Protein AF-A0A392NC22-F1 (afdb_monomer_lite)

Radius of gyration: 13.47 Å; chains: 1; bounding box: 29×34×25 Å

InterPro domains:
  IPR012317 Poly(ADP-ribose) polymerase, catalytic domain [PF00644] (1-60)
  IPR012317 Poly(ADP-ribose) polymerase, catalytic domain [PS51059] (1-60)
  IPR050800 ADP-ribosyltransferase diphtheria toxin-like [PTHR10459] (1-60)

Sequence (60 aa):
MDKPPQGKHSTKGLGKKMPLESEYVKWRDDVVVPCGKPVSSNVKASELMYNEYIVYNTAQ

Structure (mmCIF, N/CA/C/O backbone):
data_AF-A0A392NC22-F1
#
_entry.id   AF-A0A392NC22-F1
#
loop_
_atom_site.group_PDB
_atom_site.id
_atom_site.type_symbol
_atom_site.label_atom_id
_atom_site.label_alt_id
_atom_site.label_comp_id
_atom_site.label_asym_id
_atom_site.label_entity_id
_atom_site.label_seq_id
_atom_site.pdbx_PDB_ins_code
_atom_site.Cartn_x
_atom_site.Cartn_y
_atom_site.Cartn_z
_atom_site.occupancy
_atom_site.B_iso_or_equiv
_atom_site.auth_seq_id
_atom_site.auth_comp_id
_atom_site.auth_asym_id
_atom_site.auth_atom_id
_atom_site.pdbx_PDB_model_num
ATOM 1 N N . MET A 1 1 ? 2.801 -19.008 -0.467 1.00 69.06 1 MET A N 1
ATOM 2 C CA . MET A 1 1 ? 3.160 -18.708 0.935 1.00 69.06 1 MET A CA 1
ATOM 3 C C . MET A 1 1 ? 1.856 -18.719 1.694 1.00 69.06 1 MET A C 1
ATOM 5 O O . MET A 1 1 ? 0.974 -17.962 1.316 1.00 69.06 1 MET A O 1
ATOM 9 N N . ASP A 1 2 ? 1.726 -19.577 2.700 1.00 81.88 2 ASP A N 1
ATOM 10 C CA . ASP A 1 2 ? 0.414 -19.826 3.317 1.00 81.88 2 ASP A CA 1
ATOM 11 C C . ASP A 1 2 ? 0.197 -18.992 4.588 1.00 81.88 2 ASP A C 1
ATOM 13 O O . ASP A 1 2 ? -0.935 -18.817 5.029 1.00 81.88 2 ASP A O 1
ATOM 17 N N . LYS A 1 3 ? 1.280 -18.456 5.177 1.00 86.69 3 LYS A N 1
ATOM 18 C CA . LYS A 1 3 ? 1.259 -17.551 6.336 1.00 86.69 3 LYS A CA 1
ATOM 19 C C . LYS A 1 3 ? 2.402 -16.530 6.261 1.00 86.69 3 LYS A C 1
ATOM 21 O O . LYS A 1 3 ? 3.488 -16.886 5.796 1.00 86.69 3 LYS A O 1
ATOM 26 N N . PRO A 1 4 ? 2.191 -15.288 6.734 1.00 93.31 4 PRO A N 1
ATOM 27 C CA . PRO A 1 4 ? 3.240 -14.277 6.786 1.00 93.31 4 PRO A CA 1
ATOM 28 C C . PRO A 1 4 ? 4.265 -14.592 7.898 1.00 93.31 4 PRO A C 1
ATOM 30 O O . PRO A 1 4 ? 4.000 -15.433 8.763 1.00 93.31 4 PRO A O 1
ATOM 33 N N . PRO A 1 5 ? 5.434 -13.919 7.912 1.00 95.56 5 PRO A N 1
ATOM 34 C CA . PRO A 1 5 ? 6.414 -14.051 8.991 1.00 95.56 5 PRO A CA 1
ATOM 35 C C . PRO A 1 5 ? 5.815 -13.777 10.378 1.00 95.56 5 PRO A C 1
ATOM 37 O O . PRO A 1 5 ? 4.835 -13.042 10.512 1.00 95.56 5 PRO A O 1
ATOM 40 N N . GLN A 1 6 ? 6.439 -14.325 11.424 1.00 95.94 6 GLN A N 1
ATOM 41 C CA . GLN A 1 6 ? 5.980 -14.141 12.802 1.00 95.94 6 GLN A CA 1
ATOM 42 C C . GLN A 1 6 ? 5.826 -12.649 13.152 1.00 95.94 6 GLN A C 1
ATOM 44 O O . GLN A 1 6 ? 6.708 -11.834 12.878 1.00 95.94 6 GLN A O 1
ATOM 49 N N . GLY A 1 7 ? 4.686 -12.295 13.755 1.00 96.19 7 GLY A N 1
ATOM 50 C CA . GLY A 1 7 ? 4.357 -10.913 14.124 1.00 96.19 7 GLY A CA 1
ATOM 51 C C . GLY A 1 7 ? 3.821 -10.046 12.978 1.00 96.19 7 GLY A C 1
ATOM 52 O O . GLY A 1 7 ? 3.704 -8.833 13.139 1.00 96.19 7 GLY A O 1
ATOM 53 N N . LYS A 1 8 ? 3.503 -10.632 11.817 1.00 96.88 8 LYS A N 1
ATOM 54 C CA . LYS A 1 8 ? 2.838 -9.950 10.698 1.00 96.88 8 LYS A CA 1
ATOM 55 C C . LYS A 1 8 ? 1.457 -10.553 10.447 1.00 96.88 8 LYS A C 1
ATOM 57 O O . LYS A 1 8 ? 1.255 -11.746 10.635 1.00 96.88 8 LYS A O 1
ATOM 62 N N . HIS A 1 9 ? 0.519 -9.719 10.000 1.00 95.81 9 HIS A N 1
ATOM 63 C CA . HIS A 1 9 ? -0.868 -10.123 9.721 1.00 95.81 9 HIS A CA 1
ATOM 64 C C . HIS A 1 9 ? -1.190 -10.161 8.221 1.00 95.81 9 HIS A C 1
ATOM 66 O O . HIS A 1 9 ? -2.126 -10.825 7.793 1.00 95.81 9 HIS A O 1
ATOM 72 N N . SER A 1 10 ? -0.407 -9.458 7.409 1.00 96.88 10 SER A N 1
ATOM 73 C CA . SER A 1 10 ? -0.645 -9.285 5.979 1.00 96.88 10 SER A CA 1
ATOM 74 C C . SER A 1 10 ? 0.664 -9.022 5.240 1.00 96.88 10 SER A C 1
ATOM 76 O O . SER A 1 10 ? 1.728 -8.840 5.847 1.00 96.88 10 SER A O 1
ATOM 78 N N . THR A 1 11 ? 0.579 -8.992 3.915 1.00 96.81 11 THR A N 1
ATOM 79 C CA . THR A 1 11 ? 1.660 -8.565 3.030 1.00 96.81 11 THR A CA 1
ATOM 80 C C . THR A 1 11 ? 1.227 -7.312 2.283 1.00 96.81 11 THR A C 1
ATOM 82 O O . THR A 1 11 ? 0.119 -7.252 1.757 1.00 96.81 11 THR A O 1
ATOM 85 N N . LYS A 1 12 ? 2.123 -6.324 2.210 1.00 96.81 12 LYS A N 1
ATOM 86 C CA . LYS A 1 12 ? 2.000 -5.188 1.298 1.00 96.81 12 LYS A CA 1
ATOM 87 C C . LYS A 1 12 ? 3.031 -5.348 0.186 1.00 96.81 12 LYS A C 1
ATOM 89 O O . LYS A 1 12 ? 4.227 -5.201 0.439 1.00 96.81 12 LYS A O 1
ATOM 94 N N . GLY A 1 13 ? 2.569 -5.647 -1.022 1.00 97.19 13 GLY A N 1
ATOM 95 C CA . GLY A 1 13 ? 3.381 -5.547 -2.229 1.00 97.19 13 GLY A CA 1
ATOM 96 C C . GLY A 1 13 ? 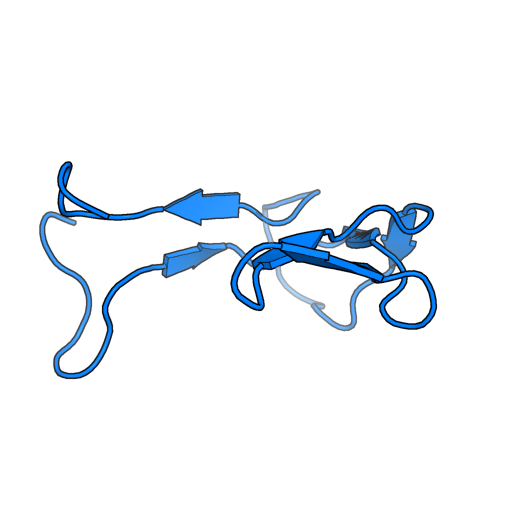3.659 -4.074 -2.513 1.00 97.19 13 GLY A C 1
ATOM 97 O O . GLY A 1 13 ? 2.728 -3.274 -2.586 1.00 97.19 13 GLY A O 1
ATOM 98 N N . LEU A 1 14 ? 4.933 -3.697 -2.606 1.00 97.88 14 LEU A N 1
ATOM 99 C CA . LEU A 1 14 ? 5.347 -2.307 -2.790 1.00 97.88 14 LEU A CA 1
ATOM 100 C C . LEU A 1 14 ? 5.467 -1.981 -4.281 1.00 97.88 14 LEU A C 1
ATOM 102 O O . LEU A 1 14 ? 6.413 -2.409 -4.942 1.00 97.88 14 LEU A O 1
ATOM 106 N N . GLY A 1 15 ? 4.509 -1.219 -4.804 1.00 98.12 15 GLY A N 1
ATOM 107 C CA . GLY A 1 15 ? 4.492 -0.772 -6.193 1.00 98.12 15 GLY A CA 1
ATOM 108 C C . GLY A 1 15 ? 5.289 0.506 -6.437 1.00 98.12 15 GLY A C 1
ATOM 109 O O . GLY A 1 15 ? 5.583 1.273 -5.516 1.00 98.12 15 GLY A O 1
ATOM 110 N N . LYS A 1 16 ? 5.594 0.771 -7.710 1.00 98.12 16 LYS A N 1
ATOM 111 C CA . LYS A 1 16 ? 6.234 2.016 -8.181 1.00 98.12 16 LYS A CA 1
ATOM 112 C C . LYS A 1 16 ? 5.329 3.251 -8.070 1.00 98.12 16 LYS A C 1
ATOM 114 O O . LYS A 1 16 ? 5.821 4.380 -8.074 1.00 98.12 16 LYS A O 1
ATOM 119 N N . LYS A 1 17 ? 4.012 3.059 -7.983 1.00 97.88 17 LYS A N 1
ATOM 120 C CA . LYS A 1 17 ? 3.004 4.106 -7.786 1.00 97.88 17 LYS A CA 1
ATOM 121 C C . LYS A 1 17 ? 2.208 3.862 -6.508 1.00 97.88 17 LYS A C 1
ATOM 123 O O . LYS A 1 17 ? 1.862 2.727 -6.180 1.00 97.88 17 LYS A O 1
ATOM 128 N N . MET A 1 18 ? 1.882 4.944 -5.812 1.00 98.19 18 MET A N 1
ATOM 129 C CA . MET A 1 18 ? 1.044 4.940 -4.613 1.00 98.19 18 MET A CA 1
ATOM 130 C C . MET A 1 18 ? 0.124 6.169 -4.587 1.00 98.19 18 MET A C 1
ATOM 132 O O . MET A 1 18 ? 0.459 7.169 -5.220 1.00 98.19 18 MET A O 1
ATOM 136 N N . PRO A 1 19 ? -1.019 6.126 -3.887 1.00 98.44 19 PRO A N 1
ATOM 137 C CA . PRO A 1 19 ? -1.848 7.311 -3.677 1.00 98.44 19 PRO A CA 1
ATOM 138 C C . PRO A 1 19 ? -1.112 8.349 -2.813 1.00 98.44 19 PRO A C 1
ATOM 140 O O . PRO A 1 19 ? -0.325 7.981 -1.939 1.00 98.44 19 PRO A O 1
ATOM 143 N N . LEU A 1 20 ? -1.343 9.639 -3.058 1.00 98.12 20 LEU A N 1
ATOM 144 C CA . LEU A 1 20 ? -0.731 10.719 -2.281 1.00 98.12 20 LEU A CA 1
ATOM 145 C C . LEU A 1 20 ? -1.225 10.705 -0.822 1.00 98.12 20 LEU A C 1
ATOM 147 O O . LEU A 1 20 ? -2.413 10.886 -0.568 1.00 98.12 20 LEU A O 1
ATOM 151 N N . GLU A 1 21 ? -0.314 10.522 0.139 1.00 97.12 21 GLU A N 1
ATOM 152 C CA . GLU A 1 21 ? -0.662 10.324 1.560 1.00 97.12 21 GLU A CA 1
ATOM 153 C C . GLU A 1 21 ? -1.346 11.527 2.213 1.00 97.12 21 GLU A C 1
ATOM 155 O O . GLU A 1 21 ? -2.223 11.349 3.055 1.00 97.12 21 GLU A O 1
ATOM 160 N N . SER A 1 22 ? -1.013 12.754 1.801 1.00 97.69 22 SER A N 1
ATOM 161 C CA . SER A 1 22 ? -1.661 13.965 2.324 1.00 97.69 22 SER A CA 1
ATOM 162 C C . SER A 1 22 ? -3.140 14.082 1.941 1.00 97.69 22 SER A C 1
ATOM 164 O O . SER A 1 22 ? -3.845 14.918 2.496 1.00 97.69 22 SER A O 1
ATOM 166 N N . GLU A 1 23 ? -3.604 13.276 0.984 1.00 98.31 23 GLU A N 1
ATOM 167 C CA . GLU A 1 23 ? -4.999 13.213 0.536 1.00 98.31 23 GLU A CA 1
ATOM 168 C C . GLU A 1 23 ? -5.742 12.000 1.128 1.00 98.31 23 GLU A C 1
ATOM 170 O O . GLU A 1 23 ? -6.867 11.705 0.725 1.00 98.31 23 GLU A O 1
ATOM 175 N N . TYR A 1 24 ? -5.132 11.267 2.068 1.00 97.94 24 TYR A N 1
ATOM 176 C CA . TYR A 1 24 ? -5.812 10.175 2.761 1.00 97.94 24 TYR A CA 1
ATOM 177 C C . TYR A 1 24 ? -6.863 10.748 3.702 1.00 97.94 24 TYR A C 1
ATOM 179 O O . TYR A 1 24 ? -6.619 11.720 4.418 1.00 97.94 24 TYR A O 1
ATOM 187 N N . VAL A 1 25 ? -8.021 10.099 3.751 1.00 97.50 25 VAL A N 1
ATOM 188 C CA . VAL A 1 25 ? -9.099 10.491 4.659 1.00 97.50 25 VAL A CA 1
ATOM 189 C C . VAL A 1 25 ? -9.333 9.403 5.693 1.00 97.50 25 VAL A C 1
ATOM 191 O O . VAL A 1 25 ? -9.268 8.210 5.389 1.00 97.50 25 VAL A O 1
ATOM 194 N N . LYS A 1 26 ? -9.622 9.817 6.928 1.00 97.19 26 LYS A N 1
ATOM 195 C CA . LYS A 1 26 ? -10.197 8.923 7.931 1.00 97.19 26 LYS A CA 1
ATOM 196 C C . LYS A 1 26 ? -11.693 8.813 7.674 1.00 97.19 26 LYS A C 1
ATOM 198 O O . LYS A 1 26 ? -12.401 9.818 7.646 1.00 97.19 26 LYS A O 1
ATOM 203 N N . TRP A 1 27 ? -12.148 7.592 7.473 1.00 95.50 27 TRP A N 1
ATOM 204 C CA . TRP A 1 27 ? -13.548 7.217 7.413 1.00 95.50 27 TRP A CA 1
ATOM 205 C C . TRP A 1 27 ? -13.970 6.633 8.771 1.00 95.50 27 TRP A C 1
ATOM 207 O O . TRP A 1 27 ? -13.219 6.672 9.744 1.00 95.50 27 TRP A O 1
ATOM 217 N N . ARG A 1 28 ? -15.203 6.134 8.853 1.00 95.50 28 ARG A N 1
ATOM 218 C CA . ARG A 1 28 ? -15.777 5.478 10.039 1.00 95.50 28 ARG A CA 1
ATOM 219 C C . 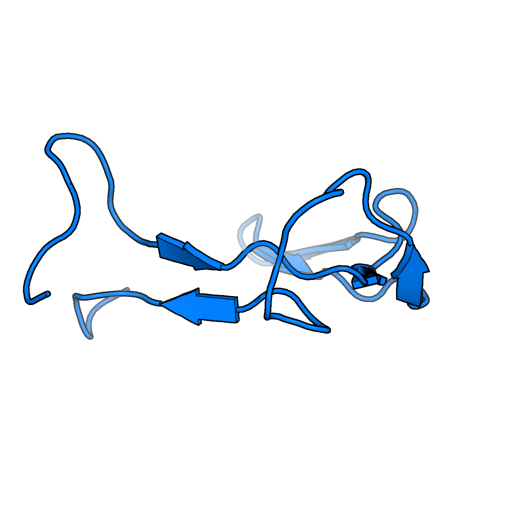ARG A 1 28 ? -14.837 4.412 10.610 1.00 95.50 28 ARG A C 1
ATOM 221 O O . ARG A 1 28 ? -14.091 3.793 9.858 1.00 95.50 28 ARG A O 1
ATOM 228 N N . ASP A 1 29 ? -14.920 4.206 11.921 1.00 93.81 29 ASP A N 1
ATOM 229 C CA . ASP A 1 29 ? -14.190 3.156 12.645 1.00 93.81 29 ASP A CA 1
ATOM 230 C C . ASP A 1 29 ? -12.667 3.199 12.414 1.00 93.81 29 ASP A C 1
ATOM 232 O O . ASP A 1 29 ? -12.010 2.170 12.284 1.00 93.81 29 ASP A O 1
ATOM 236 N N . ASP A 1 30 ? -12.114 4.415 12.306 1.00 91.88 30 ASP A N 1
ATOM 237 C CA . ASP A 1 30 ? -10.695 4.688 12.028 1.00 91.88 30 ASP A CA 1
ATOM 238 C C . ASP A 1 30 ? -10.157 4.064 10.723 1.00 91.88 30 ASP A C 1
ATOM 240 O O . ASP A 1 30 ? -8.942 3.975 10.511 1.00 91.88 30 ASP A O 1
ATOM 244 N N . VAL A 1 31 ? -11.045 3.686 9.796 1.00 96.94 31 VAL A N 1
ATOM 245 C CA . VAL A 1 31 ? -10.662 3.171 8.478 1.00 96.94 31 VAL A CA 1
ATOM 246 C C . VAL A 1 31 ? -9.996 4.278 7.664 1.00 96.94 31 VAL A C 1
ATOM 248 O O . VAL A 1 31 ? -10.564 5.347 7.452 1.00 96.94 31 VAL A O 1
ATOM 251 N N . VAL A 1 32 ? -8.794 4.019 7.151 1.00 97.62 32 VAL A N 1
ATOM 252 C CA . VAL A 1 32 ? -8.070 4.956 6.282 1.00 97.62 32 VAL A CA 1
ATOM 253 C C . VAL A 1 32 ? -8.393 4.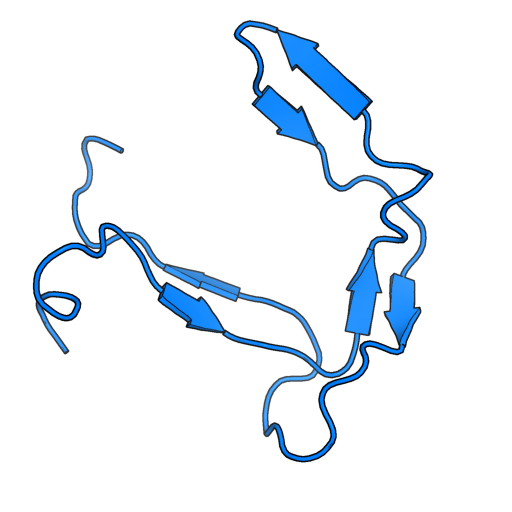662 4.821 1.00 97.62 32 VAL A C 1
ATOM 255 O O . VAL A 1 32 ? -8.168 3.550 4.344 1.00 97.62 32 VAL A O 1
ATOM 258 N N . VAL A 1 33 ? -8.866 5.671 4.089 1.00 97.94 33 VAL A N 1
ATOM 259 C CA . VAL A 1 33 ? -9.154 5.570 2.654 1.00 97.94 33 VAL A CA 1
ATOM 260 C C . VAL A 1 33 ? -8.032 6.253 1.861 1.00 97.94 33 VAL A C 1
ATOM 262 O O . VAL A 1 33 ? -7.888 7.477 1.941 1.00 97.94 33 VAL A O 1
ATOM 265 N N . PRO A 1 34 ? -7.234 5.504 1.073 1.00 97.88 34 PRO A N 1
ATOM 266 C CA . PRO A 1 34 ? -6.137 6.061 0.289 1.00 97.88 34 PRO A CA 1
ATOM 267 C C . PRO A 1 34 ? -6.642 6.604 -1.061 1.00 97.88 34 PRO A C 1
ATOM 269 O O . PRO A 1 34 ? -6.310 6.078 -2.122 1.00 97.88 34 PRO A O 1
ATOM 272 N N . CYS A 1 35 ? -7.477 7.646 -1.022 1.00 96.62 35 CYS A N 1
ATOM 273 C CA . CYS A 1 35 ? -8.134 8.237 -2.198 1.00 96.62 35 CYS A CA 1
ATOM 274 C C . CYS A 1 35 ? -7.308 9.309 -2.930 1.00 96.62 35 CYS A C 1
ATOM 276 O O . CYS A 1 35 ? -7.846 10.028 -3.771 1.00 96.62 35 CYS A O 1
ATOM 278 N N . GLY A 1 36 ? -6.019 9.433 -2.611 1.00 97.94 36 GLY A N 1
ATOM 279 C CA . GLY A 1 36 ? -5.154 10.431 -3.225 1.00 97.94 36 GLY A CA 1
ATOM 280 C C . GLY A 1 36 ? -4.821 10.142 -4.690 1.00 97.94 36 GLY A C 1
ATOM 281 O O . GLY A 1 36 ? -4.837 8.991 -5.142 1.00 97.94 36 GLY A O 1
ATOM 282 N N . LYS A 1 37 ? -4.442 11.179 -5.440 1.00 98.00 37 LYS A N 1
ATOM 283 C CA . LYS A 1 37 ? -3.938 11.018 -6.816 1.00 98.00 37 LYS A CA 1
ATOM 284 C C . LYS A 1 37 ? -2.704 10.100 -6.849 1.00 98.00 37 LYS A C 1
ATOM 286 O O . LYS A 1 37 ? -1.899 10.119 -5.914 1.00 98.00 37 LYS A O 1
ATOM 291 N N . PRO A 1 38 ? -2.506 9.312 -7.922 1.00 97.94 38 PRO A N 1
ATOM 292 C CA . PRO A 1 38 ? -1.353 8.427 -8.028 1.00 97.94 38 PRO A CA 1
ATOM 293 C C . PRO A 1 38 ? -0.055 9.229 -8.193 1.00 97.94 38 PRO A C 1
ATOM 295 O O . PRO A 1 38 ? 0.117 9.982 -9.152 1.00 97.94 38 PRO A O 1
ATOM 298 N N . VAL A 1 39 ? 0.894 9.004 -7.290 1.00 98.38 39 VAL A N 1
ATOM 299 C CA . VAL A 1 39 ? 2.243 9.585 -7.291 1.00 98.38 39 VAL A CA 1
ATOM 300 C C . VAL A 1 39 ? 3.303 8.485 -7.338 1.00 98.38 39 VAL A C 1
ATOM 302 O O . VAL A 1 39 ? 3.010 7.305 -7.140 1.00 98.38 39 VAL A O 1
ATOM 305 N N . SER A 1 40 ? 4.544 8.842 -7.670 1.00 98.06 40 SER A N 1
ATOM 306 C CA . SER A 1 40 ? 5.666 7.895 -7.618 1.00 98.06 40 SER A CA 1
ATOM 307 C C . SER A 1 40 ? 5.997 7.541 -6.169 1.00 98.06 40 SER A C 1
ATOM 309 O O . SER A 1 40 ? 6.037 8.423 -5.316 1.00 98.06 40 SER A O 1
ATOM 311 N N . SER A 1 41 ? 6.235 6.259 -5.896 1.00 96.81 41 SER A N 1
ATOM 312 C CA . SER A 1 41 ? 6.741 5.809 -4.599 1.00 96.81 41 SER A CA 1
ATOM 313 C C . SER A 1 41 ? 8.271 5.924 -4.540 1.00 96.81 41 SER A C 1
ATOM 315 O O . SER A 1 41 ? 8.940 6.115 -5.556 1.00 96.81 41 SER A O 1
ATOM 317 N N . ASN A 1 42 ? 8.846 5.748 -3.348 1.00 95.25 42 ASN A N 1
ATOM 318 C CA . ASN A 1 42 ? 10.303 5.700 -3.154 1.00 95.25 42 ASN A CA 1
ATOM 319 C C . ASN A 1 42 ? 10.916 4.313 -3.450 1.00 95.25 42 ASN A C 1
ATOM 321 O O . ASN A 1 42 ? 12.085 4.061 -3.147 1.00 95.25 42 ASN A O 1
ATOM 325 N N . VAL A 1 43 ? 10.133 3.390 -4.014 1.00 95.88 43 VAL A N 1
ATOM 326 C CA . VAL A 1 43 ? 10.533 2.001 -4.255 1.00 95.88 43 VAL A CA 1
ATOM 327 C C . VAL A 1 43 ? 11.291 1.923 -5.578 1.00 95.88 43 VAL A C 1
ATOM 329 O O . VAL A 1 43 ? 10.722 2.136 -6.646 1.00 95.88 43 VAL A O 1
ATOM 332 N N . LYS A 1 44 ? 12.591 1.619 -5.509 1.00 86.44 44 LYS A N 1
ATOM 333 C CA . LYS A 1 44 ? 13.478 1.605 -6.687 1.00 86.44 44 LYS A CA 1
ATOM 334 C C . LYS A 1 44 ? 13.427 0.288 -7.465 1.00 86.44 44 LYS A C 1
ATOM 336 O O . LYS A 1 44 ? 13.351 0.306 -8.688 1.00 86.44 44 LYS A O 1
ATOM 341 N N . ALA A 1 45 ? 13.463 -0.840 -6.760 1.00 91.69 45 ALA A N 1
ATOM 342 C CA . ALA A 1 45 ? 13.431 -2.177 -7.345 1.00 91.69 45 ALA A CA 1
ATOM 343 C C . ALA A 1 45 ? 12.090 -2.833 -7.011 1.00 91.69 45 ALA A C 1
ATOM 345 O 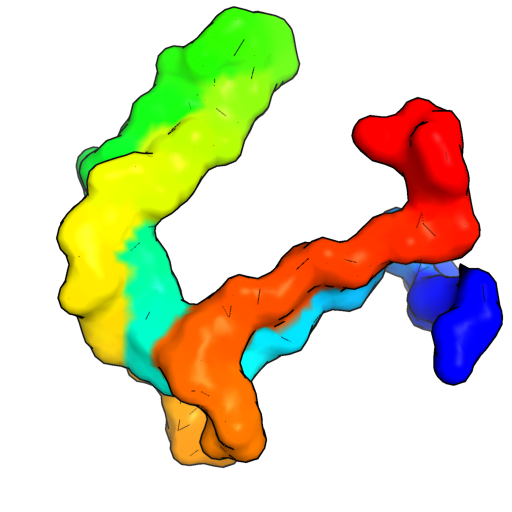O . ALA A 1 45 ? 11.857 -3.241 -5.876 1.00 91.69 45 ALA A O 1
ATOM 346 N N . SER A 1 46 ? 11.189 -2.867 -7.990 1.00 96.19 46 SER A N 1
ATOM 347 C CA . SER A 1 46 ? 9.911 -3.561 -7.884 1.00 96.19 46 SER A CA 1
ATOM 348 C C . SER A 1 46 ? 9.425 -3.981 -9.263 1.00 96.19 46 SER A C 1
ATOM 350 O O . SER A 1 46 ? 9.518 -3.212 -10.225 1.00 96.19 46 SER A O 1
ATOM 352 N N . GLU A 1 47 ? 8.872 -5.184 -9.332 1.00 97.25 47 GLU A N 1
ATOM 353 C CA . GLU A 1 47 ? 8.137 -5.680 -10.497 1.00 97.25 47 GLU A CA 1
ATOM 354 C C . GLU A 1 47 ? 6.688 -5.160 -10.514 1.00 97.25 47 GLU A C 1
ATOM 356 O O . GLU A 1 47 ? 6.007 -5.230 -11.533 1.00 97.25 47 GLU A O 1
ATOM 361 N N . LEU A 1 48 ? 6.211 -4.583 -9.403 1.00 98.19 48 LEU A N 1
ATOM 362 C CA . LEU A 1 48 ? 4.842 -4.096 -9.260 1.00 98.19 48 LEU A CA 1
ATOM 363 C C . LEU A 1 48 ? 4.718 -2.626 -9.669 1.00 98.19 48 LEU A C 1
ATOM 365 O O . LEU A 1 48 ? 5.463 -1.750 -9.213 1.00 98.19 48 LEU A O 1
ATOM 369 N N . MET A 1 49 ? 3.706 -2.324 -10.483 1.00 97.69 49 MET A N 1
ATOM 370 C CA . MET A 1 49 ? 3.363 -0.941 -10.822 1.00 97.69 49 MET A CA 1
ATOM 371 C C . MET A 1 49 ? 2.603 -0.239 -9.696 1.00 97.69 49 MET A C 1
ATOM 373 O O . MET A 1 49 ? 2.878 0.928 -9.428 1.00 97.69 49 MET A O 1
ATOM 377 N N . TYR A 1 50 ? 1.714 -0.944 -8.996 1.00 98.06 50 TYR A N 1
ATOM 378 C CA . TYR A 1 50 ? 0.881 -0.408 -7.917 1.00 98.06 50 TYR A CA 1
ATOM 379 C C . TYR A 1 50 ? 1.019 -1.257 -6.654 1.00 98.06 50 TYR A C 1
ATOM 381 O O . TYR A 1 50 ? 1.510 -2.381 -6.709 1.00 98.06 50 TYR A O 1
ATOM 389 N N . ASN A 1 51 ? 0.638 -0.697 -5.507 1.00 98.19 51 ASN A N 1
ATOM 390 C CA . 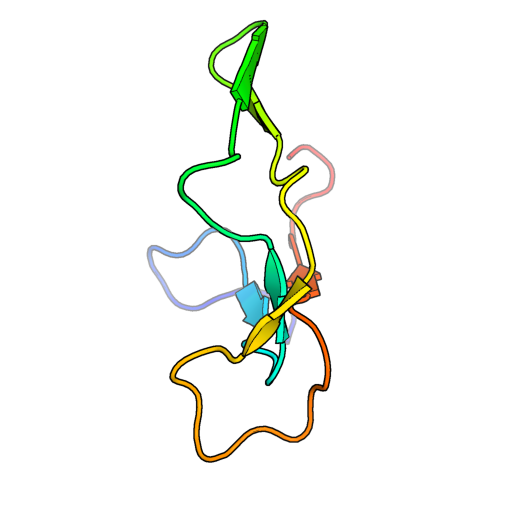ASN A 1 51 ? 0.631 -1.459 -4.264 1.00 98.19 51 ASN A CA 1
ATOM 391 C C . ASN A 1 51 ? -0.448 -2.546 -4.295 1.00 98.19 51 ASN A C 1
ATOM 393 O O . ASN A 1 51 ? -1.557 -2.306 -4.768 1.00 98.19 51 ASN A O 1
ATOM 397 N N . GLU A 1 52 ? -0.145 -3.683 -3.681 1.00 98.12 52 GLU A N 1
ATOM 398 C CA . GLU A 1 52 ? -1.091 -4.774 -3.445 1.00 98.12 52 GLU A CA 1
ATOM 399 C C . GLU A 1 52 ? -1.141 -5.085 -1.951 1.00 98.12 52 GLU A C 1
ATOM 401 O O . GLU A 1 52 ? -0.142 -4.936 -1.242 1.00 98.12 52 GLU A O 1
ATOM 406 N N . TYR A 1 53 ? -2.299 -5.521 -1.465 1.00 97.38 53 TYR A N 1
ATOM 407 C CA . TYR A 1 53 ? -2.500 -5.881 -0.065 1.00 97.38 53 TYR A CA 1
ATOM 408 C C . TYR A 1 53 ? -3.105 -7.280 -0.004 1.00 97.38 53 TYR A C 1
ATOM 410 O O . TYR A 1 53 ? -4.173 -7.516 -0.562 1.00 97.38 53 TYR A O 1
ATOM 418 N N . ILE A 1 54 ? -2.409 -8.201 0.662 1.00 96.94 54 ILE A N 1
ATOM 419 C CA . ILE A 1 54 ? -2.805 -9.606 0.784 1.00 96.94 54 ILE A CA 1
ATOM 420 C C . ILE A 1 54 ? -3.005 -9.933 2.262 1.00 96.94 54 ILE A C 1
ATOM 422 O O . ILE A 1 54 ? -2.087 -9.760 3.070 1.00 96.94 54 ILE A O 1
ATOM 426 N N . VAL A 1 55 ? -4.193 -10.428 2.604 1.00 96.69 55 VAL A N 1
ATOM 427 C CA . VAL A 1 55 ? -4.512 -11.014 3.913 1.00 96.69 55 VAL A CA 1
ATOM 428 C C . VAL A 1 55 ? -4.611 -12.531 3.787 1.00 96.69 55 VAL A C 1
ATOM 430 O O . VAL A 1 55 ? -4.957 -13.054 2.731 1.00 96.69 55 VAL A O 1
ATOM 433 N N . TYR A 1 56 ? -4.295 -13.236 4.871 1.00 94.88 56 TYR A N 1
ATOM 434 C CA . TYR A 1 56 ? -4.245 -14.706 4.898 1.00 94.88 56 TYR A CA 1
ATOM 435 C C . TYR A 1 56 ? -5.345 -15.321 5.777 1.00 94.88 56 TYR A C 1
ATOM 437 O O . TYR A 1 56 ? -5.405 -16.536 5.946 1.00 94.88 56 TYR A O 1
ATOM 445 N N . ASN A 1 57 ? -6.206 -14.481 6.358 1.00 94.00 57 ASN A N 1
ATOM 446 C CA . ASN A 1 57 ? -7.354 -14.871 7.164 1.00 94.00 57 ASN A CA 1
ATOM 447 C C . ASN A 1 57 ? -8.600 -14.189 6.593 1.00 94.00 57 ASN A C 1
ATOM 449 O O . ASN A 1 57 ? -8.619 -12.971 6.458 1.00 94.00 57 ASN A O 1
ATOM 453 N N . THR A 1 58 ? -9.632 -14.969 6.285 1.00 95.25 58 THR A N 1
ATOM 454 C CA . THR A 1 58 ? -10.896 -14.481 5.712 1.00 95.25 58 THR A CA 1
ATOM 455 C C . THR A 1 58 ? -11.742 -13.664 6.687 1.00 95.25 58 THR A C 1
ATOM 457 O O . THR A 1 58 ? -12.716 -13.054 6.268 1.00 95.25 58 THR A O 1
ATOM 460 N N . ALA A 1 59 ? -11.422 -13.696 7.982 1.00 96.56 59 ALA A N 1
ATOM 461 C CA . ALA A 1 59 ? -12.103 -12.913 9.010 1.00 96.56 59 ALA A CA 1
ATOM 462 C C . ALA A 1 59 ? -11.503 -11.505 9.219 1.00 96.56 59 ALA A C 1
ATOM 464 O O . ALA A 1 59 ? -11.992 -10.778 10.081 1.00 96.56 59 ALA A O 1
ATOM 465 N N . GLN A 1 60 ? -10.433 -11.148 8.494 1.00 92.81 60 GLN A N 1
ATOM 466 C CA . GLN A 1 60 ? -9.934 -9.768 8.398 1.00 92.81 60 GLN A CA 1
ATOM 467 C C . GLN A 1 60 ? -10.665 -9.014 7.294 1.00 92.81 60 GLN A C 1
ATOM 469 O O . GLN A 1 60 ? -10.905 -7.807 7.507 1.00 92.81 60 GLN 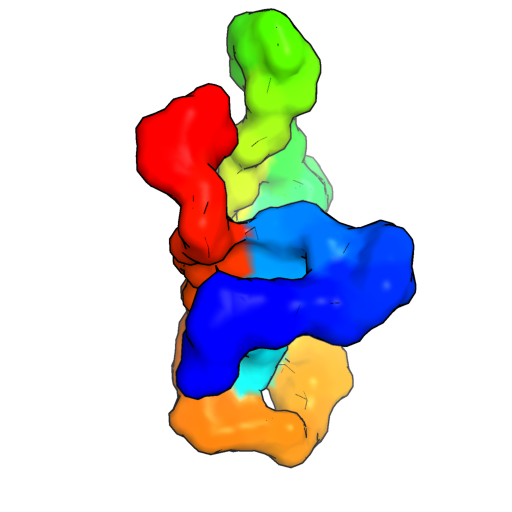A O 1
#

Secondary structure (DSSP, 8-state):
--SPSTT--EEEE--SEEE-GGG-EE-GGG-EE--SPEEE-S--S-S-SB-EEEES-TT-

Organism: NCBI:txid97028

pLDDT: mean 95.66, std 4.61, range [69.06, 98.44]

Foldseek 3Di:
DQDDPPPDFKDKQDAQKAFDPVPWDQDPPRDIDSPHDIDGDPDDDHPHHYIDIGGNDPVD